Protein AF-A0A7S0GSL0-F1 (afdb_monomer)

InterPro domains:
  IPR004879 Spermatogenesis-associated protein 20-like, TRX domain [PF03190] (13-166)
  IPR024705 Spermatogenesis-associated protein 20 [PTHR42899] (13-170)
  IPR036249 Thioredoxin-like superfamily [SSF52833] (12-130)

Nearest PDB structures (foldseek):
  3ira-assembly1_A  TM=8.658E-01  e=9.369E-14  Methanosarcina mazei Go1
  7tkv-assembly1_A  TM=9.247E-01  e=1.059E-09  Brucella abortus 2308
  7tkv-assembly1_B  TM=8.827E-01  e=4.164E-10  Brucella abortus 2308
  2fwe-assembly1_A  TM=6.114E-01  e=5.002E-04  Escherichia coli
  2fwg-assembly1_A  TM=6.200E-01  e=5.665E-04  Escherichia coli

Secondary structure (DSSP, 8-state):
---PPPPGGG-GGGG---HHHHTTTTSSS-EEESSHHHHHHHHHTT--EEEEEE-TT-HHHHHHIIIIITSHHHHHHHTTSEEEEEETTT-HHHHHHHHHHHHHHH----SSEEEEE-TT--EEEEES---TT-HHHHHH-GGGTTTS--HHHHHHHHHHHHHHHHHHHHHH-

Mean predicted aligned error: 6.18 Å

Radius of gyration: 15.8 Å; Cα contacts (8 Å, |Δi|>4): 281; chains: 1; bounding box: 47×39×38 Å

Solvent-accessible surface area (backbone atoms only — not comparable to full-atom values): 9371 Å² total; per-residue (Å²): 138,76,78,72,65,68,64,18,84,72,19,62,18,70,78,48,84,52,69,44,49,39,72,46,19,79,38,68,40,48,35,30,52,72,53,71,67,49,39,52,48,16,48,76,67,73,24,40,28,36,40,42,37,34,45,73,85,38,62,56,33,51,50,34,43,70,51,35,49,62,33,69,68,36,22,56,46,48,41,70,33,46,30,29,40,36,46,36,86,84,36,50,69,59,45,53,53,54,48,48,52,33,36,75,76,68,71,44,78,72,46,25,40,33,35,38,20,43,36,84,66,50,78,75,51,66,51,45,71,65,53,65,70,20,67,69,60,36,67,77,40,65,86,51,62,86,73,56,83,28,64,43,59,51,47,46,56,54,49,54,53,48,54,55,51,52,54,57,54,61,76,74,107

Structure (mmCIF, N/CA/C/O backbone):
data_AF-A0A7S0GSL0-F1
#
_entry.id   AF-A0A7S0GSL0-F1
#
loop_
_atom_site.group_PDB
_atom_site.id
_atom_site.type_symbol
_atom_site.label_atom_id
_atom_site.label_alt_id
_atom_site.label_comp_id
_atom_site.label_asym_id
_atom_site.label_entity_id
_atom_site.label_seq_id
_atom_site.pdbx_PDB_ins_code
_atom_site.Cartn_x
_atom_site.Cartn_y
_atom_site.Cartn_z
_atom_site.occupancy
_atom_site.B_iso_or_equiv
_atom_site.auth_seq_id
_atom_site.auth_comp_id
_atom_site.auth_asym_id
_atom_site.auth_atom_id
_atom_site.pdbx_PDB_model_num
ATOM 1 N N . SER A 1 1 ? -8.086 -5.096 22.080 1.00 38.56 1 SER A N 1
ATOM 2 C CA . SER A 1 1 ? -7.430 -6.018 21.140 1.00 38.56 1 SER A CA 1
ATOM 3 C C . SER A 1 1 ? -6.664 -5.168 20.147 1.00 38.56 1 SER A C 1
ATOM 5 O O . SER A 1 1 ? -7.289 -4.437 19.394 1.00 38.56 1 SER A O 1
ATOM 7 N N . MET A 1 2 ? -5.340 -5.113 20.274 1.00 39.66 2 MET A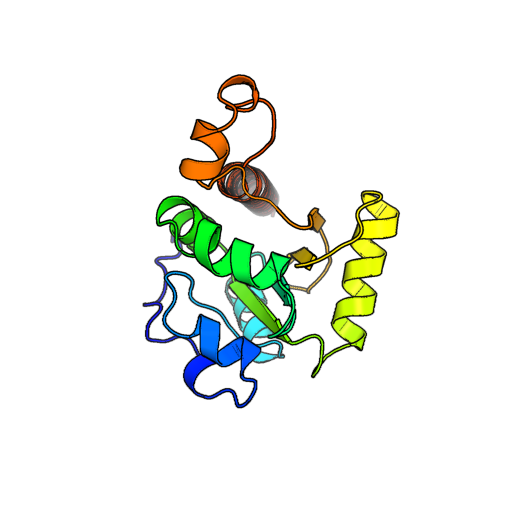 N 1
ATOM 8 C CA . MET A 1 2 ? -4.451 -4.336 19.407 1.00 39.66 2 MET A CA 1
ATOM 9 C C . MET A 1 2 ? -3.863 -5.345 18.428 1.00 39.66 2 MET A C 1
ATOM 11 O O . MET A 1 2 ? -3.311 -6.348 18.876 1.00 39.66 2 MET A O 1
ATOM 15 N N . TYR A 1 3 ? -4.085 -5.143 17.132 1.00 44.31 3 TYR A N 1
ATOM 16 C CA . TYR A 1 3 ? -3.666 -6.069 16.085 1.00 44.31 3 TYR A CA 1
ATOM 17 C C . TYR A 1 3 ? -2.168 -6.371 16.248 1.00 44.31 3 TYR A C 1
ATOM 19 O O . TYR A 1 3 ? -1.332 -5.476 16.140 1.00 44.31 3 TYR A O 1
ATOM 27 N N . LEU A 1 4 ? -1.825 -7.614 16.591 1.00 44.84 4 LEU A N 1
ATOM 28 C CA . LEU A 1 4 ? -0.441 -8.076 16.564 1.00 44.84 4 LEU A CA 1
ATOM 29 C C . LEU A 1 4 ? -0.172 -8.547 15.130 1.00 44.84 4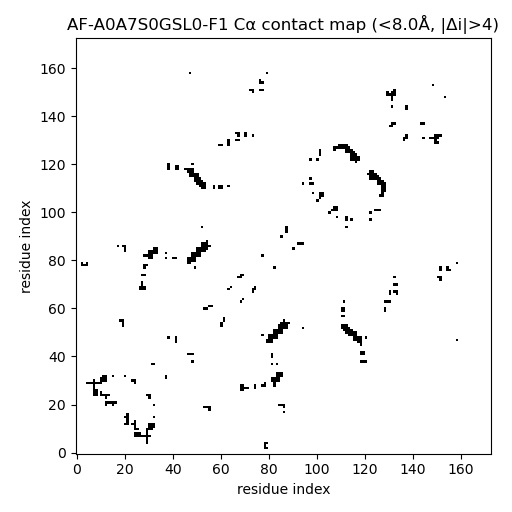 LEU A C 1
ATOM 31 O O . LEU A 1 4 ? -0.929 -9.391 14.642 1.00 44.84 4 LEU A O 1
ATOM 35 N N . PRO A 1 5 ? 0.847 -8.013 14.431 1.00 50.19 5 PRO A N 1
ATOM 36 C CA . PRO A 1 5 ? 1.108 -8.380 13.047 1.00 50.19 5 PRO A CA 1
ATOM 37 C C . PRO A 1 5 ? 1.2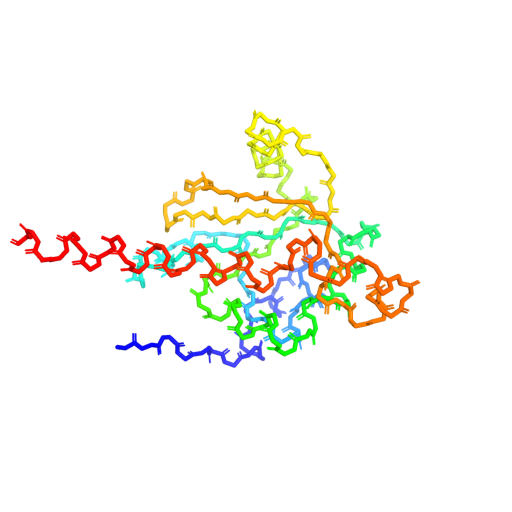62 -9.890 12.902 1.00 50.19 5 PRO A C 1
ATOM 39 O O . PRO A 1 5 ? 1.985 -10.535 13.662 1.00 50.19 5 PRO A O 1
ATOM 42 N N . GLY A 1 6 ? 0.611 -10.444 11.880 1.00 55.44 6 GLY A N 1
ATOM 43 C CA . GLY A 1 6 ? 0.963 -11.772 11.401 1.00 55.44 6 GLY A CA 1
ATOM 44 C C . GLY A 1 6 ? 2.414 -11.775 10.922 1.00 55.44 6 GLY A C 1
ATOM 45 O O . GLY A 1 6 ? 2.874 -10.799 10.332 1.00 55.44 6 GLY A O 1
ATOM 46 N N . ASP A 1 7 ? 3.114 -12.876 11.171 1.00 67.19 7 ASP A N 1
ATOM 47 C CA . ASP A 1 7 ? 4.474 -13.111 10.693 1.00 67.19 7 ASP A CA 1
ATOM 48 C C . ASP A 1 7 ? 4.584 -12.785 9.187 1.00 67.19 7 ASP A C 1
ATOM 50 O O . ASP A 1 7 ? 3.843 -13.381 8.397 1.00 67.19 7 ASP A O 1
ATOM 54 N N . PRO A 1 8 ? 5.460 -11.851 8.765 1.00 65.56 8 PRO A N 1
ATOM 55 C CA . PRO A 1 8 ? 5.606 -11.484 7.357 1.00 65.56 8 PRO A CA 1
ATOM 56 C C . PRO A 1 8 ? 5.953 -12.671 6.449 1.00 65.56 8 PRO A C 1
ATOM 58 O O . PRO A 1 8 ? 5.555 -12.688 5.286 1.00 65.56 8 PRO A O 1
ATOM 61 N N . ARG A 1 9 ? 6.577 -13.728 6.995 1.00 65.19 9 ARG A N 1
ATOM 62 C CA . ARG A 1 9 ? 6.833 -14.997 6.286 1.00 65.19 9 ARG A CA 1
ATOM 63 C C . ARG A 1 9 ? 5.553 -15.710 5.844 1.00 65.19 9 ARG A C 1
ATOM 65 O O . ARG A 1 9 ? 5.590 -16.544 4.950 1.00 65.19 9 ARG A O 1
ATOM 72 N N . LEU A 1 10 ? 4.413 -15.374 6.444 1.00 75.88 10 LEU A N 1
ATOM 73 C CA . LEU A 1 10 ? 3.090 -15.888 6.086 1.00 75.88 10 LEU A CA 1
ATOM 74 C C . LEU A 1 10 ? 2.372 -15.000 5.058 1.00 75.88 10 LEU A C 1
ATOM 76 O O . LEU A 1 10 ? 1.155 -15.098 4.901 1.00 75.88 10 LEU A O 1
ATOM 80 N N . SER A 1 11 ? 3.094 -14.102 4.382 1.00 84.88 11 SER A N 1
ATOM 81 C CA . SER A 1 11 ? 2.559 -13.302 3.281 1.00 84.88 11 SER A CA 1
ATOM 82 C C . SER A 1 11 ? 2.000 -14.208 2.169 1.00 84.88 11 SER A C 1
ATOM 84 O O . SER A 1 11 ? 2.748 -15.035 1.632 1.00 84.88 11 SER A O 1
ATOM 86 N N . PRO A 1 12 ? 0.728 -14.037 1.750 1.00 87.88 12 PRO A N 1
ATOM 87 C CA . PRO A 1 12 ? 0.161 -14.757 0.608 1.00 87.88 12 PRO A CA 1
ATOM 88 C C . PRO A 1 12 ? 0.858 -14.455 -0.729 1.00 87.88 12 PRO A C 1
ATOM 90 O O . PRO A 1 12 ? 0.602 -15.134 -1.726 1.00 87.88 12 PRO A O 1
ATOM 93 N N . LEU A 1 13 ? 1.758 -13.461 -0.775 1.00 91.19 13 LEU A N 1
ATOM 94 C CA . LEU A 1 13 ? 2.507 -13.122 -1.986 1.00 91.19 13 LEU A CA 1
ATOM 95 C C . LEU A 1 13 ? 3.465 -14.227 -2.453 1.00 91.19 13 LEU A C 1
ATOM 97 O O . LEU A 1 13 ? 3.767 -14.279 -3.643 1.00 91.19 13 LEU A O 1
ATOM 101 N N . HIS A 1 14 ? 3.880 -15.151 -1.577 1.00 87.12 14 HIS A N 1
ATOM 102 C CA . HIS A 1 14 ? 4.713 -16.299 -1.968 1.00 87.12 14 HIS A CA 1
ATOM 103 C C . HIS A 1 14 ? 4.053 -17.180 -3.044 1.00 87.12 14 HIS A C 1
ATOM 105 O O . HIS A 1 14 ? 4.749 -17.808 -3.841 1.00 87.12 14 HIS A O 1
ATOM 111 N N . ALA A 1 15 ? 2.716 -17.215 -3.087 1.00 88.94 15 ALA A N 1
ATOM 112 C CA . ALA A 1 15 ? 1.952 -18.020 -4.039 1.00 88.94 15 ALA A CA 1
ATOM 113 C C . ALA A 1 15 ? 1.606 -17.278 -5.346 1.00 88.94 15 ALA A C 1
ATOM 115 O O . ALA A 1 15 ? 1.080 -17.888 -6.277 1.00 88.94 15 ALA A O 1
ATOM 116 N N . GLN A 1 16 ? 1.871 -15.970 -5.428 1.00 91.81 16 GLN A N 1
ATOM 117 C CA . GLN A 1 16 ? 1.533 -15.160 -6.603 1.00 91.81 16 GLN A CA 1
ATOM 118 C C . GLN A 1 16 ? 2.482 -15.448 -7.757 1.00 91.81 16 GLN A C 1
ATOM 120 O O . GLN A 1 16 ? 3.623 -15.810 -7.515 1.00 91.81 16 GLN A O 1
ATOM 125 N N . GLN A 1 17 ? 2.047 -15.278 -9.008 1.00 90.44 17 GLN A N 1
ATOM 126 C CA . GLN A 1 17 ? 2.925 -15.460 -10.175 1.00 90.44 17 GLN A CA 1
ATOM 127 C C . GLN A 1 17 ? 3.646 -14.173 -10.586 1.00 90.44 17 GLN A C 1
ATOM 129 O O . GLN A 1 17 ? 4.784 -14.260 -11.052 1.00 90.44 17 GLN A O 1
ATOM 134 N N . SER A 1 18 ? 3.035 -13.003 -10.349 1.00 90.88 18 SER A N 1
ATOM 135 C CA . SER A 1 18 ? 3.638 -11.696 -10.627 1.00 90.88 18 SER A CA 1
ATOM 136 C C . SER A 1 18 ? 5.037 -11.575 -10.002 1.00 90.88 18 SER A C 1
ATOM 138 O O . SER A 1 18 ? 5.181 -11.681 -8.775 1.00 90.88 18 SER A O 1
ATOM 140 N N . PRO A 1 19 ? 6.076 -11.278 -10.807 1.00 88.50 19 PRO A N 1
ATOM 141 C CA . PRO A 1 19 ? 7.403 -10.962 -10.290 1.00 88.50 19 PRO A CA 1
ATOM 142 C C . PRO A 1 19 ? 7.401 -9.748 -9.358 1.00 88.50 19 PRO A C 1
ATOM 144 O O . PRO A 1 19 ? 8.159 -9.728 -8.389 1.00 88.50 19 PRO A O 1
ATOM 147 N N . HIS A 1 20 ? 6.535 -8.756 -9.620 1.00 87.25 20 HIS A N 1
ATOM 148 C CA . HIS A 1 20 ? 6.396 -7.586 -8.755 1.00 87.25 20 HIS A CA 1
ATOM 149 C C . HIS A 1 20 ? 5.950 -8.011 -7.358 1.00 87.25 20 HIS A C 1
ATOM 151 O O . HIS A 1 20 ? 6.580 -7.634 -6.378 1.00 87.25 20 HIS A O 1
ATOM 157 N N . LEU A 1 21 ? 4.903 -8.835 -7.266 1.00 90.81 21 LEU A N 1
ATOM 158 C CA . LEU A 1 21 ? 4.361 -9.286 -5.987 1.00 90.81 21 LEU A CA 1
ATOM 159 C C . LEU A 1 21 ? 5.343 -10.189 -5.230 1.00 90.81 21 LEU A C 1
ATOM 161 O O . LEU A 1 21 ? 5.576 -9.967 -4.041 1.00 90.81 21 LEU A O 1
ATOM 165 N N . LYS A 1 22 ? 5.981 -11.150 -5.911 1.00 89.62 22 LYS A N 1
ATOM 166 C CA . LYS A 1 22 ? 6.959 -12.056 -5.281 1.00 89.62 22 LYS A CA 1
ATOM 167 C C . LYS A 1 22 ? 8.111 -11.311 -4.608 1.00 89.62 22 LYS A C 1
ATOM 169 O O . LYS A 1 22 ? 8.533 -11.718 -3.531 1.00 89.62 22 LYS A O 1
ATOM 174 N N . GLN A 1 23 ? 8.582 -10.203 -5.188 1.00 86.88 23 GLN A N 1
ATOM 175 C CA . GLN A 1 23 ? 9.662 -9.397 -4.602 1.00 86.88 23 GLN A CA 1
ATOM 176 C C . GLN A 1 23 ? 9.329 -8.893 -3.185 1.00 86.88 23 GLN A C 1
ATOM 178 O O . GLN A 1 23 ? 10.231 -8.650 -2.388 1.00 86.88 23 GLN A O 1
ATOM 183 N N . HIS A 1 24 ? 8.046 -8.748 -2.850 1.00 87.62 24 HIS A N 1
ATOM 184 C CA . HIS A 1 24 ? 7.601 -8.256 -1.547 1.00 87.62 24 HIS A CA 1
ATOM 185 C C . HIS A 1 24 ? 7.247 -9.372 -0.552 1.00 87.62 24 HIS A C 1
ATOM 187 O O . HIS A 1 24 ? 6.857 -9.066 0.573 1.00 87.62 24 HIS A O 1
ATOM 193 N N . ALA A 1 25 ? 7.357 -10.647 -0.939 1.00 87.31 25 ALA A N 1
ATOM 194 C CA . ALA A 1 25 ? 6.890 -11.768 -0.126 1.00 87.31 25 ALA A CA 1
ATOM 195 C C . ALA A 1 25 ? 7.709 -11.976 1.163 1.00 87.31 25 ALA A C 1
ATOM 197 O O . ALA A 1 25 ? 7.134 -12.315 2.193 1.00 87.31 25 ALA A O 1
ATOM 198 N N . GLU A 1 26 ? 9.015 -11.696 1.123 1.00 84.56 26 GLU A N 1
ATOM 199 C CA . GLU A 1 26 ? 9.947 -11.882 2.250 1.00 84.56 26 GLU A CA 1
ATOM 200 C C . GLU A 1 26 ? 10.200 -10.597 3.068 1.00 84.56 26 GLU A C 1
ATOM 202 O O . GLU A 1 26 ? 11.038 -10.577 3.971 1.00 84.56 26 GLU A O 1
ATOM 207 N N . GLY A 1 27 ? 9.511 -9.498 2.745 1.00 85.25 27 GLY A N 1
ATOM 208 C CA . GLY A 1 27 ? 9.708 -8.204 3.404 1.00 85.25 27 GLY A CA 1
ATOM 209 C C . G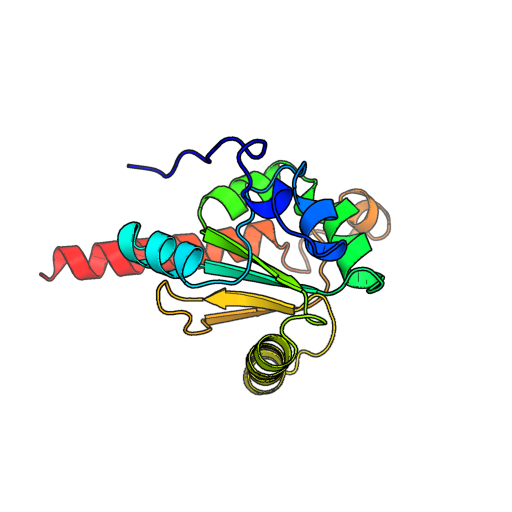LY A 1 27 ? 9.195 -8.159 4.849 1.00 85.25 27 GLY A C 1
ATOM 210 O O . GLY A 1 27 ? 8.532 -9.071 5.326 1.00 85.25 27 GLY A O 1
ATOM 211 N N . LEU A 1 28 ? 9.449 -7.049 5.551 1.00 90.06 28 LEU A N 1
ATOM 212 C CA . LEU A 1 28 ? 8.962 -6.843 6.928 1.00 90.06 28 LEU A CA 1
ATOM 213 C C . LEU A 1 28 ? 7.455 -6.564 7.020 1.00 90.06 28 LEU A C 1
ATOM 215 O O . LEU A 1 28 ? 6.871 -6.642 8.099 1.00 90.06 28 LEU A O 1
ATOM 219 N N . VAL A 1 29 ? 6.831 -6.196 5.904 1.00 90.56 29 VAL A N 1
ATOM 220 C CA . VAL A 1 29 ? 5.405 -5.881 5.824 1.00 90.56 29 VAL A CA 1
ATOM 221 C C . VAL A 1 29 ? 4.665 -7.113 5.321 1.00 90.56 29 VAL A C 1
ATOM 223 O O . VAL A 1 29 ? 4.993 -7.655 4.266 1.00 90.56 29 VAL A O 1
ATOM 226 N N . LYS A 1 30 ? 3.633 -7.537 6.054 1.00 91.62 30 LYS A N 1
ATOM 227 C CA . LYS A 1 30 ? 2.736 -8.604 5.607 1.00 91.62 30 LYS A CA 1
ATOM 228 C C . LYS A 1 30 ? 1.783 -8.058 4.543 1.00 91.62 30 LYS A C 1
ATOM 230 O O . LYS A 1 30 ? 0.787 -7.413 4.863 1.00 91.62 30 LYS A O 1
ATOM 235 N N . TRP A 1 31 ? 2.095 -8.326 3.281 1.00 93.69 31 TRP A N 1
ATOM 236 C CA . TRP A 1 31 ? 1.286 -7.905 2.141 1.00 93.69 31 TRP A CA 1
ATOM 237 C C . TRP A 1 31 ? 0.258 -8.956 1.735 1.00 93.69 31 TRP A C 1
ATOM 239 O O . TRP A 1 31 ? 0.563 -10.143 1.686 1.00 93.69 31 TRP A O 1
ATOM 249 N N . PHE A 1 32 ? -0.924 -8.505 1.338 1.00 94.62 32 PHE A N 1
ATOM 250 C CA . PHE A 1 32 ? -1.890 -9.285 0.576 1.00 94.62 32 PHE A CA 1
ATOM 251 C C . PHE A 1 32 ? -1.834 -8.894 -0.906 1.00 94.62 32 PHE A C 1
ATOM 253 O O . PHE A 1 32 ? -1.553 -7.732 -1.217 1.00 94.62 32 PHE A O 1
ATOM 260 N N . PRO A 1 33 ? -2.109 -9.821 -1.837 1.00 95.75 33 PRO A N 1
ATOM 261 C CA . PRO A 1 33 ? -2.348 -9.452 -3.225 1.00 95.75 33 PRO A CA 1
ATOM 262 C C . PRO A 1 33 ? -3.674 -8.694 -3.338 1.00 95.75 33 PRO A C 1
ATOM 264 O O . PRO A 1 33 ? -4.556 -8.821 -2.482 1.00 95.75 33 PRO A O 1
ATOM 267 N N . TRP A 1 34 ? -3.836 -7.927 -4.414 1.00 96.25 34 TRP A N 1
ATOM 268 C CA . TRP A 1 34 ? -5.144 -7.382 -4.764 1.00 96.25 34 TRP A CA 1
ATOM 269 C C . TRP A 1 34 ? -6.170 -8.512 -4.923 1.00 96.25 34 TRP A C 1
ATOM 271 O O . TRP A 1 34 ? -5.927 -9.489 -5.630 1.00 96.25 34 TRP A O 1
ATOM 281 N N . GLY A 1 35 ? -7.324 -8.386 -4.266 1.00 93.88 35 GLY A N 1
ATOM 282 C CA . GLY A 1 35 ? -8.388 -9.377 -4.365 1.00 93.88 35 GLY A CA 1
ATOM 283 C C . GLY A 1 35 ? -9.396 -9.313 -3.223 1.00 93.88 35 GLY A C 1
ATOM 284 O O . GLY A 1 35 ? -9.184 -8.669 -2.196 1.00 93.88 35 GLY A O 1
ATOM 285 N N . ALA A 1 36 ? -10.506 -10.029 -3.399 1.00 93.56 36 ALA A N 1
ATOM 286 C CA . ALA A 1 36 ? -11.625 -10.006 -2.460 1.00 93.56 36 ALA A CA 1
ATOM 287 C C . ALA A 1 36 ? -11.270 -10.546 -1.063 1.00 93.56 36 ALA A C 1
ATOM 289 O O . ALA A 1 36 ? -11.917 -10.182 -0.089 1.00 93.56 36 ALA A O 1
ATOM 290 N N . GLU A 1 37 ? -10.257 -11.408 -0.943 1.00 92.88 37 GLU A N 1
ATOM 291 C CA . GLU A 1 37 ? -9.805 -11.926 0.353 1.00 92.88 37 GLU A CA 1
ATOM 292 C C . GLU A 1 37 ? -9.275 -10.815 1.262 1.00 92.88 37 GLU A C 1
ATOM 294 O O . GLU A 1 37 ? -9.702 -10.715 2.410 1.00 92.88 37 GLU A O 1
ATOM 299 N N . ALA A 1 38 ? -8.411 -9.947 0.734 1.00 94.06 38 ALA A N 1
ATOM 300 C CA . ALA A 1 38 ? -7.829 -8.850 1.496 1.00 94.06 38 ALA A CA 1
ATOM 301 C C . ALA A 1 38 ? -8.898 -7.845 1.953 1.00 94.06 38 ALA A C 1
ATOM 303 O O . ALA A 1 38 ? -8.886 -7.399 3.097 1.00 94.06 38 ALA A O 1
ATOM 304 N N . VAL A 1 39 ? -9.862 -7.543 1.077 1.00 94.38 39 VAL A N 1
ATOM 305 C CA . VAL A 1 39 ? -10.980 -6.637 1.384 1.00 94.38 39 VAL A CA 1
ATOM 306 C C . VAL A 1 39 ? -11.888 -7.236 2.456 1.00 94.38 39 VAL A C 1
ATOM 308 O O . VAL A 1 39 ? -12.162 -6.583 3.458 1.00 94.38 39 VAL A O 1
ATOM 311 N N . ARG A 1 40 ? -12.292 -8.507 2.313 1.00 94.88 40 ARG A N 1
ATOM 312 C CA . ARG A 1 40 ? -13.097 -9.191 3.339 1.00 94.88 40 ARG A CA 1
ATOM 313 C C . ARG A 1 40 ? -12.386 -9.228 4.687 1.00 94.88 40 ARG A C 1
ATOM 315 O O . ARG A 1 40 ? -13.034 -9.068 5.715 1.00 94.88 40 ARG A O 1
ATOM 322 N N . HIS A 1 41 ? -11.071 -9.436 4.682 1.00 92.00 41 HIS A N 1
ATOM 323 C CA . HIS A 1 41 ? -10.272 -9.405 5.900 1.00 92.00 41 HIS A CA 1
ATOM 324 C C . HIS A 1 41 ? -10.301 -8.017 6.555 1.00 92.00 41 HIS A C 1
ATOM 326 O O . HIS A 1 41 ? -10.581 -7.914 7.744 1.00 92.00 41 HIS A O 1
ATOM 332 N N . ALA A 1 42 ? -10.111 -6.945 5.779 1.00 94.06 42 ALA A N 1
ATOM 333 C CA . ALA A 1 42 ? -10.200 -5.573 6.279 1.00 94.06 42 ALA A CA 1
ATOM 334 C C . ALA A 1 42 ? -11.581 -5.243 6.863 1.00 94.06 42 ALA A C 1
ATOM 336 O O . ALA A 1 42 ? -11.668 -4.645 7.934 1.00 94.06 42 ALA A O 1
ATOM 337 N N . GLN A 1 43 ? -12.655 -5.671 6.196 1.00 93.75 43 GLN A N 1
ATOM 338 C CA . GLN A 1 43 ? -14.032 -5.480 6.656 1.00 93.75 43 GLN A CA 1
ATOM 339 C C . GLN A 1 43 ? -14.317 -6.235 7.958 1.00 93.75 43 GLN A C 1
ATOM 341 O O . GLN A 1 43 ? -14.844 -5.645 8.900 1.00 93.75 43 GLN A O 1
ATOM 346 N N . ALA A 1 44 ? -13.936 -7.515 8.032 1.00 91.50 44 ALA A N 1
ATOM 347 C CA . ALA A 1 44 ? -14.136 -8.344 9.220 1.00 91.50 44 ALA A CA 1
ATOM 348 C C . ALA A 1 44 ? -13.418 -7.765 10.448 1.00 91.50 44 ALA A C 1
ATOM 350 O O . ALA A 1 44 ? -13.988 -7.708 11.534 1.00 91.50 44 ALA A O 1
ATOM 351 N N . GLU A 1 45 ? -12.196 -7.272 10.249 1.00 87.75 45 GLU A N 1
ATOM 352 C CA . GLU A 1 45 ? -11.362 -6.700 11.309 1.00 87.75 45 GLU A CA 1
ATOM 353 C C . GLU A 1 45 ? -11.609 -5.198 11.532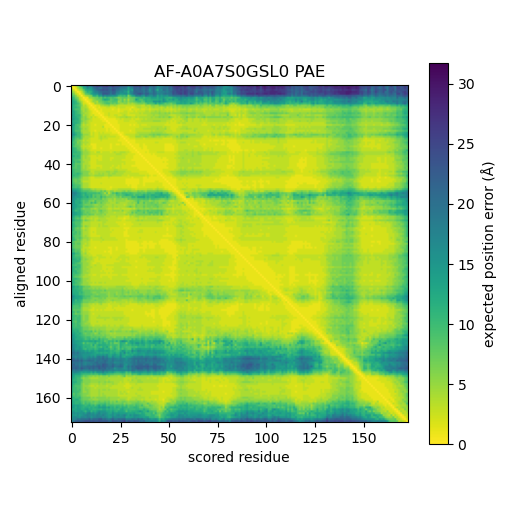 1.00 87.75 45 GLU A C 1
ATOM 355 O O . GLU A 1 45 ? -10.975 -4.583 12.390 1.00 87.75 45 GLU A O 1
ATOM 360 N N . ARG A 1 46 ? -12.513 -4.580 10.754 1.00 90.94 46 ARG A N 1
ATOM 361 C CA . ARG A 1 46 ? -12.798 -3.129 10.757 1.00 90.94 46 ARG A CA 1
ATOM 362 C C . ARG A 1 46 ? -11.519 -2.281 10.668 1.00 90.94 46 ARG A C 1
ATOM 364 O O . ARG A 1 46 ? -11.385 -1.231 11.304 1.00 90.94 46 ARG A O 1
ATOM 371 N N . CYS A 1 47 ? -10.572 -2.760 9.868 1.00 91.94 47 CYS A N 1
ATOM 372 C CA . CYS A 1 47 ? -9.222 -2.235 9.747 1.00 91.94 47 CYS A CA 1
ATOM 373 C C . CYS A 1 47 ? -9.068 -1.447 8.440 1.00 91.94 47 CYS A C 1
ATOM 375 O O . CYS A 1 47 ? -9.588 -1.842 7.397 1.00 91.94 47 CYS A O 1
ATOM 377 N N . LEU A 1 48 ? -8.347 -0.325 8.491 1.00 96.25 48 LEU A N 1
ATOM 378 C CA . LEU A 1 48 ? -8.037 0.454 7.295 1.00 96.25 48 LEU A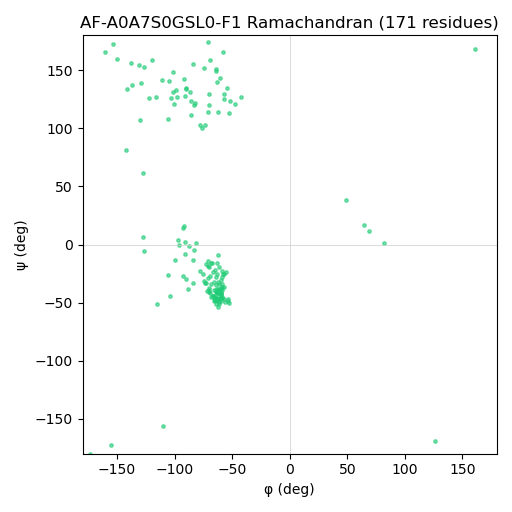 CA 1
ATOM 379 C C . LEU A 1 48 ? -7.153 -0.342 6.333 1.00 96.25 48 LEU A C 1
ATOM 381 O O . LEU A 1 48 ? -6.317 -1.152 6.740 1.00 96.25 48 LEU A O 1
ATOM 385 N N . ILE A 1 49 ? -7.296 -0.047 5.047 1.00 97.12 49 ILE A N 1
ATOM 386 C CA . ILE A 1 49 ? -6.499 -0.661 3.991 1.00 97.12 49 ILE A CA 1
ATOM 387 C C . ILE A 1 49 ? -5.371 0.288 3.609 1.00 97.12 49 ILE A C 1
ATOM 389 O O . ILE A 1 49 ? -5.602 1.469 3.354 1.00 97.12 49 ILE A O 1
ATOM 393 N N . PHE A 1 50 ? -4.157 -0.242 3.509 1.00 97.25 50 PHE A N 1
ATOM 394 C CA . PHE A 1 50 ? -3.033 0.450 2.897 1.00 97.25 50 PHE A CA 1
ATOM 395 C C . PHE A 1 50 ? -2.743 -0.148 1.518 1.00 97.25 50 PHE A C 1
ATOM 397 O O . PHE A 1 50 ? -2.224 -1.259 1.416 1.00 97.25 50 PHE A O 1
ATOM 404 N N . LEU A 1 51 ? -3.065 0.577 0.448 1.00 96.94 51 LEU A N 1
ATOM 405 C CA . LEU A 1 51 ? -2.775 0.166 -0.925 1.00 96.94 51 LEU A CA 1
ATOM 406 C C . LEU A 1 51 ? -1.412 0.680 -1.366 1.00 96.94 51 LEU A C 1
ATOM 408 O O . LEU A 1 51 ? -1.129 1.865 -1.219 1.00 96.94 51 LEU A O 1
ATOM 412 N N . SER A 1 52 ? -0.608 -0.187 -1.981 1.00 95.56 52 SER A N 1
ATOM 413 C CA . SER A 1 52 ? 0.616 0.189 -2.691 1.00 95.56 52 SER A CA 1
ATOM 414 C C . SER A 1 52 ? 0.643 -0.423 -4.090 1.00 95.56 52 SER A C 1
ATOM 416 O O . SER A 1 52 ? 0.876 -1.624 -4.269 1.00 95.56 52 SER A O 1
ATOM 418 N N . ILE A 1 53 ? 0.445 0.429 -5.092 1.00 95.06 53 ILE A N 1
ATOM 419 C CA . ILE A 1 53 ? 0.310 0.066 -6.501 1.00 95.06 53 ILE A CA 1
ATOM 420 C C . ILE A 1 53 ? 1.615 0.389 -7.230 1.00 95.06 53 ILE A C 1
ATOM 422 O O . ILE A 1 53 ? 2.120 1.516 -7.187 1.00 95.06 53 ILE A O 1
ATOM 426 N N . GLY A 1 54 ? 2.168 -0.613 -7.907 1.00 91.62 54 GLY A N 1
ATOM 427 C CA . GLY A 1 54 ? 3.440 -0.524 -8.613 1.00 91.62 54 GLY A CA 1
ATOM 428 C C . GLY A 1 54 ? 3.539 -1.533 -9.748 1.00 91.62 54 GLY A C 1
ATOM 429 O O . GLY A 1 54 ? 2.567 -2.188 -10.103 1.00 91.62 54 GLY A O 1
ATOM 430 N N . TYR A 1 55 ? 4.718 -1.629 -10.344 1.00 85.69 55 TYR A N 1
ATOM 431 C CA . TYR A 1 55 ? 5.086 -2.689 -11.280 1.00 85.69 55 TYR A CA 1
ATOM 432 C C . TYR A 1 55 ? 6.593 -2.932 -11.172 1.00 85.69 55 TYR A C 1
ATOM 434 O O . TYR A 1 55 ? 7.337 -2.071 -10.695 1.00 85.69 55 TYR A O 1
ATOM 442 N N . HIS A 1 56 ? 7.058 -4.102 -11.607 1.00 76.81 56 HIS A N 1
ATOM 443 C CA . HIS A 1 56 ? 8.412 -4.591 -11.315 1.00 76.81 56 HIS A CA 1
ATOM 444 C C . HIS A 1 56 ? 9.562 -3.720 -11.869 1.00 76.81 56 HIS A C 1
ATOM 446 O O . HIS A 1 56 ? 10.613 -3.631 -11.241 1.00 76.81 56 HIS A O 1
ATOM 452 N N . THR A 1 57 ? 9.389 -3.045 -13.013 1.00 76.44 57 THR A N 1
ATOM 453 C CA . THR A 1 57 ? 10.408 -2.139 -13.590 1.00 76.44 57 THR A CA 1
ATOM 454 C C . THR A 1 57 ? 10.281 -0.683 -13.136 1.00 76.44 57 THR A C 1
ATOM 456 O O . THR A 1 57 ? 11.058 0.171 -13.566 1.00 76.44 57 THR A O 1
ATOM 459 N N . CYS A 1 58 ? 9.334 -0.364 -12.252 1.00 80.06 58 CYS A N 1
ATOM 460 C CA . CYS A 1 58 ? 9.150 0.994 -11.761 1.00 80.06 58 CYS A CA 1
ATOM 461 C C . CYS A 1 58 ? 10.268 1.367 -10.777 1.00 80.06 58 CYS A C 1
ATOM 463 O O . CYS A 1 58 ? 10.243 0.964 -9.612 1.00 80.06 58 CYS A O 1
ATOM 465 N N . HIS A 1 59 ? 11.243 2.161 -11.231 1.00 80.81 59 HIS A N 1
ATOM 466 C CA . HIS A 1 59 ? 12.404 2.525 -10.414 1.00 80.81 59 HIS A CA 1
ATOM 467 C C . HIS A 1 59 ? 12.024 3.191 -9.072 1.00 80.81 59 HIS A C 1
ATOM 469 O O . HIS A 1 59 ? 12.468 2.680 -8.044 1.00 80.81 59 HIS A O 1
ATOM 475 N N . PRO A 1 60 ? 11.148 4.219 -9.013 1.00 78.38 60 PRO A N 1
ATOM 476 C CA . PRO A 1 60 ? 10.749 4.816 -7.733 1.00 78.38 60 PRO A CA 1
ATOM 477 C C . PRO A 1 60 ? 10.041 3.834 -6.788 1.00 78.38 60 PRO A C 1
ATOM 479 O O . PRO A 1 60 ? 10.288 3.846 -5.586 1.00 78.38 60 PRO A O 1
ATOM 482 N N . ALA A 1 61 ? 9.195 2.941 -7.314 1.00 79.69 61 ALA A N 1
ATOM 483 C CA . ALA A 1 61 ? 8.516 1.934 -6.495 1.00 79.69 61 ALA A CA 1
ATOM 484 C C . ALA A 1 61 ? 9.502 0.922 -5.900 1.00 79.69 61 ALA A C 1
ATOM 486 O O . ALA A 1 61 ? 9.369 0.546 -4.735 1.00 79.69 61 ALA A O 1
ATOM 487 N N . ARG A 1 62 ? 10.513 0.517 -6.678 1.00 80.69 62 ARG A N 1
ATOM 488 C CA . ARG A 1 62 ? 11.583 -0.358 -6.197 1.00 80.69 62 ARG A CA 1
ATOM 489 C C . ARG A 1 62 ? 12.420 0.325 -5.120 1.00 80.69 62 ARG A C 1
ATOM 491 O O . ARG A 1 62 ? 12.622 -0.261 -4.064 1.00 80.69 62 ARG A O 1
ATOM 498 N N . VAL A 1 63 ? 12.852 1.565 -5.353 1.00 81.25 63 VAL A N 1
ATOM 499 C CA . VAL A 1 63 ? 13.653 2.313 -4.373 1.00 81.25 63 VAL A CA 1
ATOM 500 C C . VAL A 1 63 ? 12.884 2.487 -3.068 1.00 81.25 63 VAL A C 1
ATOM 502 O O . VAL A 1 63 ? 13.432 2.199 -2.011 1.00 81.25 63 VAL A O 1
ATOM 505 N N . MET A 1 64 ? 11.608 2.878 -3.130 1.00 82.75 64 MET A N 1
ATOM 506 C CA . MET A 1 64 ? 10.781 3.039 -1.932 1.00 82.75 64 MET A CA 1
ATOM 507 C C . MET A 1 64 ? 10.566 1.710 -1.188 1.00 82.75 64 MET A C 1
ATOM 509 O O . MET A 1 64 ? 10.547 1.684 0.042 1.00 82.75 64 MET A O 1
ATOM 513 N N . CYS A 1 65 ? 10.456 0.589 -1.904 1.00 81.25 65 CYS A N 1
ATOM 514 C CA . CYS A 1 65 ? 10.423 -0.726 -1.271 1.00 81.25 65 CYS A CA 1
ATOM 515 C C . CYS A 1 65 ? 11.709 -1.025 -0.499 1.00 81.25 65 CYS A C 1
ATOM 517 O O . CYS A 1 65 ? 11.655 -1.377 0.679 1.00 81.25 65 CYS A O 1
ATOM 519 N N . ASP A 1 66 ? 12.853 -0.855 -1.156 1.00 79.50 66 ASP A N 1
ATOM 520 C CA . ASP A 1 66 ? 14.151 -1.216 -0.594 1.00 79.50 66 ASP A CA 1
ATOM 521 C C . ASP A 1 66 ? 14.571 -0.265 0.539 1.00 79.50 66 ASP A C 1
ATOM 523 O O . ASP A 1 66 ? 15.294 -0.677 1.448 1.00 79.50 66 ASP A O 1
ATOM 527 N N . SER A 1 67 ? 14.123 0.995 0.511 1.00 80.75 67 SER A N 1
ATOM 528 C CA . SER A 1 67 ? 14.585 2.044 1.429 1.00 80.75 67 SER A CA 1
ATOM 529 C C . SER A 1 67 ? 13.599 2.438 2.531 1.00 80.75 67 SER A C 1
ATOM 531 O O . SER A 1 67 ? 14.049 2.904 3.577 1.00 80.75 67 SER A O 1
ATOM 533 N N . VAL A 1 68 ? 12.288 2.266 2.320 1.00 87.19 68 VAL A N 1
ATOM 534 C CA . VAL A 1 68 ? 11.238 2.699 3.261 1.00 87.19 68 VAL A CA 1
ATOM 535 C C . VAL A 1 68 ? 10.462 1.512 3.825 1.00 87.19 68 VAL A C 1
ATOM 537 O O . VAL A 1 68 ? 10.361 1.382 5.042 1.00 87.19 68 VAL A O 1
ATOM 540 N N . PHE A 1 69 ? 9.948 0.606 2.985 1.00 88.88 69 PHE A N 1
ATOM 541 C CA . PHE A 1 69 ? 9.182 -0.558 3.473 1.00 88.88 69 PHE A CA 1
ATOM 542 C C . PHE A 1 69 ? 10.043 -1.611 4.190 1.00 88.88 69 PHE A C 1
ATOM 544 O O . PHE A 1 69 ? 9.511 -2.470 4.892 1.00 88.88 69 PHE A O 1
ATOM 551 N N . SER A 1 70 ? 11.366 -1.529 4.050 1.00 87.38 70 SER A N 1
ATOM 552 C CA . SER A 1 70 ? 12.350 -2.339 4.775 1.00 87.38 70 SER A CA 1
ATOM 553 C C . SER A 1 70 ? 12.683 -1.803 6.177 1.00 87.38 70 SER A C 1
ATOM 555 O O . SER A 1 70 ? 13.431 -2.445 6.915 1.00 87.38 70 SER A O 1
ATOM 557 N N . LEU A 1 71 ? 12.150 -0.641 6.571 1.00 88.44 71 LEU A N 1
ATOM 558 C CA . LEU A 1 71 ? 12.419 -0.039 7.875 1.00 88.44 71 LEU A CA 1
ATOM 559 C C . LEU A 1 71 ? 11.450 -0.567 8.940 1.00 88.44 71 LEU A C 1
ATOM 561 O O . LEU A 1 71 ? 10.231 -0.537 8.770 1.00 88.44 71 LEU A O 1
ATOM 565 N N . HIS A 1 72 ? 11.983 -0.987 10.090 1.00 89.75 72 HIS A N 1
ATOM 566 C CA . HIS A 1 72 ? 11.183 -1.540 11.189 1.00 89.75 72 HIS A CA 1
ATOM 567 C C . HIS A 1 72 ? 10.114 -0.578 11.728 1.00 89.75 72 HIS A C 1
ATOM 569 O O . HIS A 1 72 ? 9.029 -1.028 12.088 1.00 89.75 72 HIS A O 1
ATOM 575 N N . ASN A 1 73 ? 10.390 0.729 11.795 1.00 87.31 73 ASN A N 1
ATOM 576 C CA . ASN A 1 73 ? 9.405 1.718 12.247 1.00 87.31 73 ASN A CA 1
ATOM 577 C C . ASN A 1 73 ? 8.226 1.809 11.269 1.00 87.31 73 ASN A C 1
ATOM 579 O O . ASN A 1 73 ? 7.082 1.761 11.703 1.00 87.31 73 ASN A O 1
ATOM 583 N N . VAL A 1 74 ? 8.498 1.848 9.961 1.00 90.69 74 VAL A N 1
ATOM 584 C CA . VAL A 1 74 ? 7.458 1.884 8.924 1.00 90.69 74 VAL A CA 1
ATOM 585 C C . VAL A 1 74 ? 6.652 0.588 8.925 1.00 90.69 74 VAL A C 1
ATOM 587 O O . VAL A 1 74 ? 5.425 0.636 8.924 1.00 90.69 74 VAL A O 1
ATOM 590 N N . ALA A 1 75 ? 7.320 -0.567 8.988 1.00 91.06 75 ALA A N 1
ATOM 591 C CA . ALA A 1 75 ? 6.651 -1.864 9.064 1.00 91.06 75 ALA A CA 1
ATOM 592 C C . ALA A 1 75 ? 5.756 -1.978 10.308 1.00 91.06 75 ALA A C 1
ATOM 594 O O . ALA A 1 75 ? 4.642 -2.497 10.231 1.00 91.06 75 ALA A O 1
ATOM 595 N N . LYS A 1 76 ? 6.202 -1.430 11.446 1.00 90.44 76 LYS A N 1
ATOM 596 C CA . LYS A 1 76 ? 5.394 -1.345 12.663 1.00 90.44 76 LYS A CA 1
ATOM 597 C C . LYS A 1 76 ? 4.162 -0.461 12.462 1.00 90.44 76 LYS A C 1
ATOM 599 O O . LYS A 1 76 ? 3.073 -0.901 12.812 1.00 90.44 76 LYS A O 1
ATOM 604 N N . SER A 1 77 ? 4.285 0.732 11.882 1.00 91.25 77 SER A N 1
ATOM 605 C CA . SER A 1 77 ? 3.116 1.590 11.628 1.00 91.25 77 SER A CA 1
ATOM 606 C C . SER A 1 77 ? 2.141 0.926 10.639 1.00 91.25 77 SER A C 1
ATOM 608 O O . SER A 1 77 ? 0.934 0.943 10.870 1.00 91.25 77 SER A O 1
ATOM 610 N N . LEU A 1 78 ? 2.656 0.260 9.596 1.00 93.00 78 LEU A N 1
ATOM 611 C CA . LEU A 1 78 ? 1.870 -0.494 8.608 1.00 93.00 78 LEU A CA 1
ATOM 612 C C . LEU A 1 78 ? 1.171 -1.736 9.178 1.00 93.00 78 LEU A C 1
ATOM 614 O O . LEU A 1 78 ? 0.152 -2.150 8.636 1.00 93.00 78 LEU A O 1
ATOM 618 N N . SER A 1 79 ? 1.655 -2.307 10.285 1.00 91.62 79 SER A N 1
ATOM 619 C CA . SER A 1 79 ? 1.002 -3.459 10.929 1.00 91.62 79 SER A CA 1
ATOM 620 C C . SER A 1 79 ? -0.408 -3.172 11.457 1.00 91.62 79 SER A C 1
ATOM 622 O O . SER A 1 79 ? -1.170 -4.106 11.696 1.00 91.62 79 SER A O 1
ATOM 624 N N . ASN A 1 80 ? -0.772 -1.894 11.585 1.00 92.38 80 ASN A N 1
ATOM 625 C CA . ASN A 1 80 ? -2.114 -1.448 11.955 1.00 92.38 80 ASN A CA 1
ATOM 626 C C . ASN A 1 80 ? -3.103 -1.421 10.772 1.00 92.38 80 ASN A C 1
ATOM 628 O O . ASN A 1 80 ? -4.244 -0.996 10.948 1.00 92.38 80 ASN A O 1
ATOM 632 N N . PHE A 1 81 ? -2.660 -1.819 9.576 1.00 94.62 81 PHE A N 1
ATOM 633 C CA . PHE A 1 81 ? -3.420 -1.773 8.331 1.00 94.62 81 PHE A CA 1
ATOM 634 C C . PHE A 1 81 ? -3.441 -3.145 7.660 1.00 94.62 81 PHE A C 1
ATOM 636 O O . PHE A 1 81 ? -2.481 -3.916 7.738 1.00 94.62 81 PHE A O 1
ATOM 643 N N . VAL A 1 82 ? -4.487 -3.407 6.877 1.00 95.38 82 VAL A N 1
ATOM 644 C CA . VAL A 1 82 ? -4.437 -4.463 5.863 1.00 95.38 82 VAL A CA 1
ATOM 645 C C . VAL A 1 82 ? -3.663 -3.922 4.665 1.00 95.38 82 VAL A C 1
ATOM 647 O O . VAL A 1 82 ? -4.164 -3.116 3.881 1.00 95.38 82 VAL A O 1
ATOM 650 N N . CYS A 1 83 ? -2.405 -4.337 4.545 1.00 95.81 83 CYS A N 1
ATOM 651 C CA . CYS A 1 83 ? -1.514 -3.890 3.481 1.00 95.81 83 CYS A CA 1
ATOM 652 C C . CYS A 1 83 ? -1.752 -4.701 2.205 1.00 95.81 83 CYS A C 1
ATOM 654 O O . CYS A 1 83 ? -1.560 -5.915 2.194 1.00 95.81 83 CYS A O 1
ATOM 656 N N . ILE A 1 84 ? -2.128 -4.035 1.115 1.00 96.31 84 ILE A N 1
ATOM 657 C CA . ILE A 1 84 ? -2.411 -4.653 -0.180 1.00 96.31 84 ILE A CA 1
ATOM 658 C C . ILE A 1 84 ? -1.404 -4.159 -1.217 1.00 96.31 84 ILE A C 1
ATOM 660 O O . ILE A 1 84 ? -1.229 -2.955 -1.429 1.00 96.31 84 ILE A O 1
ATOM 664 N N . LYS A 1 85 ? -0.756 -5.107 -1.893 1.00 95.50 85 LYS A N 1
ATOM 665 C CA . LYS A 1 85 ? 0.155 -4.855 -3.004 1.00 95.50 85 LYS A CA 1
ATOM 666 C C . LYS A 1 85 ? -0.560 -5.135 -4.322 1.00 95.50 85 LYS A C 1
ATOM 668 O O . LYS A 1 85 ? -1.172 -6.188 -4.488 1.00 95.50 85 LYS A O 1
ATOM 673 N N . VAL A 1 86 ? -0.470 -4.195 -5.258 1.00 96.06 86 VAL A N 1
ATOM 674 C CA . VAL A 1 86 ? -1.120 -4.299 -6.571 1.00 96.06 86 VAL A CA 1
ATOM 675 C C . VAL A 1 86 ? -0.066 -4.197 -7.666 1.00 96.06 86 VAL A C 1
ATOM 677 O O . VAL A 1 86 ? 0.689 -3.220 -7.701 1.00 96.06 86 VAL A O 1
ATOM 680 N N . ASP A 1 87 ? -0.032 -5.182 -8.565 1.00 95.19 87 ASP A N 1
ATOM 681 C CA . ASP A 1 87 ? 0.708 -5.080 -9.821 1.00 95.19 87 ASP A CA 1
ATOM 682 C C . ASP A 1 87 ? -0.165 -4.391 -10.874 1.00 95.19 87 ASP A C 1
ATOM 684 O O . ASP A 1 87 ? -1.177 -4.920 -11.323 1.00 95.19 87 ASP A O 1
ATOM 688 N N . SER A 1 88 ? 0.224 -3.183 -11.260 1.00 94.44 88 SER A N 1
ATOM 689 C CA . SER A 1 88 ? -0.473 -2.380 -12.268 1.00 94.44 88 SER A CA 1
ATOM 690 C C . SER A 1 88 ? -0.390 -2.939 -13.689 1.00 94.44 88 SER A C 1
ATOM 692 O O . SER A 1 88 ? -1.189 -2.530 -14.527 1.00 94.44 88 SER A O 1
ATOM 694 N N . LEU A 1 89 ? 0.528 -3.873 -13.977 1.00 92.81 89 LEU A N 1
ATOM 695 C CA . LEU A 1 89 ? 0.519 -4.591 -15.256 1.00 92.81 89 LEU A CA 1
ATOM 696 C C . LEU A 1 89 ? -0.613 -5.622 -15.317 1.00 92.81 89 LEU A C 1
ATOM 698 O O . LEU A 1 89 ? -1.174 -5.838 -16.388 1.00 92.81 89 LEU A O 1
ATOM 702 N N . GLU A 1 90 ? -0.955 -6.231 -14.180 1.00 94.62 90 GLU A N 1
ATOM 703 C CA . GLU A 1 90 ? -2.079 -7.168 -14.059 1.00 94.62 90 GLU A CA 1
ATOM 704 C C . GLU A 1 90 ? -3.409 -6.431 -13.829 1.00 94.62 90 GLU A C 1
ATOM 706 O O . GLU A 1 90 ? -4.443 -6.867 -14.326 1.00 94.62 90 GLU A O 1
ATOM 711 N N . HIS A 1 91 ? -3.366 -5.289 -13.127 1.00 95.75 91 HIS A N 1
ATOM 712 C CA . HIS A 1 91 ? -4.530 -4.491 -12.721 1.00 95.75 91 HIS A CA 1
ATOM 713 C C . HIS A 1 91 ? -4.428 -2.998 -13.117 1.00 95.75 91 HIS A C 1
ATOM 715 O O . HIS A 1 91 ? -4.426 -2.110 -12.246 1.00 95.75 91 HIS A O 1
ATOM 721 N N . PRO A 1 92 ? -4.338 -2.665 -14.420 1.00 95.88 92 PRO A N 1
ATOM 722 C CA . PRO A 1 92 ? -4.238 -1.277 -14.885 1.00 95.88 92 PRO A CA 1
ATOM 723 C C . PRO A 1 92 ? -5.483 -0.435 -14.554 1.00 95.88 92 PRO A C 1
ATOM 725 O O . PRO A 1 92 ? -5.401 0.783 -14.368 1.00 95.88 92 PRO A O 1
ATOM 728 N N . GLU A 1 93 ? -6.653 -1.063 -14.447 1.00 96.38 93 GLU A N 1
ATOM 729 C CA . GLU A 1 93 ? -7.910 -0.433 -14.045 1.00 96.38 93 GLU A CA 1
ATOM 730 C C . GLU A 1 93 ? -7.847 0.116 -12.617 1.00 96.38 93 GLU A C 1
ATOM 732 O O . GLU A 1 93 ? -8.277 1.246 -12.371 1.00 96.38 93 GLU A O 1
ATOM 737 N N . ILE A 1 94 ? -7.234 -0.636 -11.701 1.00 96.38 94 ILE A N 1
ATOM 738 C CA . ILE A 1 94 ? -7.071 -0.245 -10.299 1.00 96.38 94 ILE A CA 1
ATOM 739 C C . ILE A 1 94 ? -6.097 0.924 -10.197 1.00 96.38 94 ILE A C 1
ATOM 741 O O . ILE A 1 94 ? -6.401 1.933 -9.556 1.00 96.38 94 ILE A O 1
ATOM 745 N N . GLN A 1 95 ? -4.970 0.852 -10.912 1.00 95.00 95 GLN A N 1
ATOM 746 C CA . GLN A 1 95 ? -4.029 1.968 -11.007 1.00 95.00 95 GLN A CA 1
ATOM 747 C C . GLN A 1 95 ? -4.734 3.250 -11.468 1.00 95.00 95 GLN A C 1
ATOM 749 O O . GLN A 1 95 ? -4.550 4.307 -10.868 1.00 95.00 95 GLN A O 1
ATOM 754 N N . LYS A 1 96 ? -5.565 3.168 -12.513 1.00 95.75 96 LYS A N 1
ATOM 755 C CA . LYS A 1 96 ? -6.267 4.327 -13.075 1.00 95.75 96 LYS A CA 1
ATOM 756 C C . LYS A 1 96 ? -7.234 4.970 -12.080 1.00 95.75 96 LYS A C 1
ATOM 758 O O . LYS A 1 96 ? -7.312 6.198 -12.040 1.00 95.75 96 LYS A O 1
ATOM 763 N N . ILE A 1 97 ? -7.967 4.174 -11.301 1.00 96.31 97 ILE A N 1
ATOM 764 C CA . ILE A 1 97 ? -8.912 4.671 -10.288 1.00 96.31 97 ILE A CA 1
ATOM 765 C C . ILE A 1 97 ? -8.163 5.464 -9.213 1.00 96.31 97 ILE A C 1
ATOM 767 O O . ILE A 1 97 ? -8.467 6.636 -8.978 1.00 96.31 97 ILE A O 1
ATOM 771 N N . TYR A 1 98 ? -7.143 4.858 -8.608 1.00 96.81 98 TYR A N 1
ATOM 772 C CA . TYR A 1 98 ? -6.430 5.476 -7.493 1.00 96.81 98 TYR A CA 1
ATOM 773 C C . TYR A 1 98 ? -5.497 6.610 -7.933 1.00 96.81 98 TYR A C 1
ATOM 775 O O . TYR A 1 98 ? -5.370 7.603 -7.219 1.00 96.81 98 TYR A O 1
ATOM 783 N N . LEU A 1 99 ? -4.920 6.542 -9.138 1.00 95.31 99 LEU A N 1
ATOM 784 C CA . LEU A 1 99 ? -4.177 7.668 -9.708 1.00 95.31 99 LEU A CA 1
ATOM 785 C C . LEU A 1 99 ? -5.084 8.882 -9.912 1.00 95.31 99 LEU A C 1
ATOM 787 O O . LEU A 1 99 ? -4.706 9.991 -9.547 1.00 95.31 99 LEU A O 1
ATOM 791 N N . LYS A 1 100 ? -6.293 8.680 -10.454 1.00 96.38 100 LYS A N 1
ATOM 792 C CA . LYS A 1 100 ? -7.273 9.763 -10.595 1.00 96.38 100 LYS A CA 1
ATOM 793 C C . LYS A 1 100 ? -7.622 10.368 -9.243 1.00 96.38 100 LYS A C 1
ATOM 795 O O . LYS A 1 100 ? -7.619 11.587 -9.120 1.00 96.38 100 LYS A O 1
ATOM 800 N N . PHE A 1 101 ? -7.881 9.540 -8.230 1.00 96.62 101 PHE A N 1
ATOM 801 C CA . PHE A 1 101 ? -8.136 10.027 -6.874 1.00 96.62 101 PHE A CA 1
ATOM 802 C C . PHE A 1 101 ? -7.010 10.952 -6.378 1.00 96.62 101 PHE A C 1
ATOM 804 O O . PHE A 1 101 ? -7.299 12.066 -5.937 1.00 96.62 101 PHE A O 1
ATOM 811 N N . LEU A 1 102 ? -5.743 10.539 -6.518 1.00 94.62 102 LEU A N 1
ATOM 812 C CA . LEU A 1 102 ? -4.589 11.356 -6.126 1.00 94.62 102 LEU A CA 1
ATOM 813 C C . LEU A 1 102 ? -4.473 12.656 -6.930 1.00 94.62 102 LEU A C 1
ATOM 815 O O . LEU A 1 102 ? -4.203 13.715 -6.359 1.00 94.62 102 LEU A O 1
ATOM 819 N N . GLN A 1 103 ? -4.700 12.593 -8.240 1.00 94.88 103 GLN A N 1
ATOM 820 C CA . GLN A 1 103 ? -4.629 13.759 -9.117 1.00 94.88 103 GLN A CA 1
ATOM 821 C C . GLN A 1 103 ? -5.709 14.787 -8.773 1.00 94.88 103 GLN A C 1
ATOM 823 O O . GLN A 1 103 ? -5.399 15.967 -8.633 1.00 94.88 103 GLN A O 1
ATOM 828 N N . TYR A 1 104 ? -6.959 14.350 -8.598 1.00 94.94 104 TYR A N 1
ATOM 829 C CA . TYR A 1 104 ? -8.080 15.253 -8.339 1.00 94.94 104 TYR A CA 1
ATOM 830 C C . TYR A 1 104 ? -8.053 15.861 -6.934 1.00 94.94 104 TYR A C 1
ATOM 832 O O . TYR A 1 104 ? -8.359 17.040 -6.789 1.00 94.94 104 TYR A O 1
ATOM 840 N N . ASN A 1 105 ? -7.691 15.086 -5.906 1.00 91.94 105 ASN A N 1
ATOM 841 C CA . ASN A 1 105 ? -7.781 15.547 -4.514 1.00 91.94 105 ASN A CA 1
ATOM 842 C C . ASN A 1 105 ? -6.490 16.181 -3.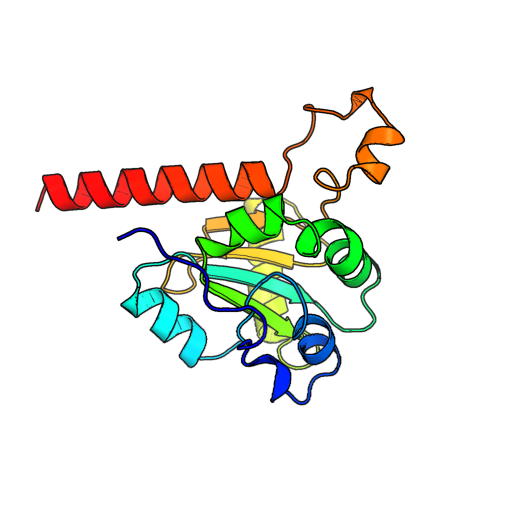996 1.00 91.94 105 ASN A C 1
ATOM 844 O O . ASN A 1 105 ? -6.530 17.009 -3.088 1.00 91.94 105 ASN A O 1
ATOM 848 N N . HIS A 1 106 ? -5.341 15.785 -4.545 1.00 87.44 106 HIS A N 1
ATOM 849 C CA . HIS A 1 106 ? -4.038 16.188 -4.017 1.00 87.44 106 HIS A CA 1
ATOM 850 C C . HIS A 1 106 ? -3.121 16.811 -5.076 1.00 87.44 106 HIS A C 1
ATOM 852 O O . HIS A 1 106 ? -2.034 17.267 -4.734 1.00 87.44 106 HIS A O 1
ATOM 858 N N . GLY A 1 107 ? -3.518 16.829 -6.356 1.00 89.50 107 GLY A N 1
ATOM 859 C CA . GLY A 1 107 ? -2.646 17.274 -7.449 1.00 89.50 107 GLY A CA 1
ATOM 860 C C . GLY A 1 107 ? -1.420 16.374 -7.645 1.00 89.50 107 GLY A C 1
ATOM 861 O O . GLY A 1 107 ? -0.448 16.781 -8.278 1.00 89.50 107 GLY A O 1
ATOM 862 N N . ILE A 1 108 ? -1.437 15.161 -7.084 1.00 89.44 108 ILE A N 1
ATOM 863 C CA . ILE A 1 108 ? -0.294 14.249 -7.080 1.00 89.44 108 ILE A CA 1
ATOM 864 C C . ILE A 1 108 ? -0.341 13.365 -8.324 1.00 89.44 108 ILE A C 1
ATOM 866 O O . ILE A 1 108 ? -1.364 12.772 -8.660 1.00 89.44 108 ILE A O 1
ATOM 870 N N . SER A 1 109 ? 0.810 13.227 -8.979 1.00 87.00 109 SER A N 1
ATOM 871 C CA . SER A 1 109 ? 1.049 12.230 -10.020 1.00 87.00 109 SER A CA 1
ATOM 872 C C . SER A 1 109 ? 2.363 11.495 -9.743 1.00 87.00 109 SER A C 1
ATOM 874 O O . SER A 1 109 ? 3.241 12.013 -9.051 1.00 87.00 109 SER A O 1
ATOM 876 N N . GLY A 1 110 ? 2.494 10.265 -10.238 1.00 86.75 110 GLY A N 1
ATOM 877 C CA . GLY A 1 110 ? 3.713 9.467 -10.106 1.00 86.75 110 GLY A CA 1
ATOM 878 C C . GLY A 1 110 ? 3.477 8.088 -9.498 1.00 86.75 110 GLY A C 1
ATOM 879 O O . GLY A 1 110 ? 2.341 7.630 -9.398 1.00 86.75 110 GLY A O 1
ATOM 880 N N . MET A 1 111 ? 4.581 7.427 -9.151 1.00 86.94 111 MET A N 1
ATOM 881 C CA . MET A 1 111 ? 4.622 6.057 -8.644 1.00 86.94 111 MET A CA 1
ATOM 882 C C . MET A 1 111 ? 5.626 5.951 -7.477 1.00 86.94 111 MET A C 1
ATOM 884 O O . MET A 1 111 ? 6.582 6.726 -7.447 1.00 86.94 111 MET A O 1
ATOM 888 N N . PRO A 1 112 ? 5.485 4.966 -6.572 1.00 90.88 112 PRO A N 1
ATOM 889 C CA . PRO A 1 112 ? 4.310 4.108 -6.436 1.00 90.88 112 PRO A CA 1
ATOM 890 C C . PRO A 1 112 ? 3.095 4.942 -6.021 1.00 90.88 112 PRO A C 1
ATOM 892 O O . PRO A 1 112 ? 3.240 5.956 -5.347 1.00 90.88 112 PRO A O 1
ATOM 895 N N . ILE A 1 113 ? 1.904 4.524 -6.440 1.00 93.88 113 ILE A N 1
ATOM 896 C CA . ILE A 1 113 ? 0.666 5.113 -5.922 1.00 93.88 113 ILE A CA 1
ATOM 897 C C . ILE A 1 113 ? 0.396 4.414 -4.607 1.00 93.88 113 ILE A C 1
ATOM 899 O O . ILE A 1 113 ? 0.238 3.189 -4.603 1.00 93.88 113 ILE A O 1
ATOM 903 N N . CYS A 1 114 ? 0.301 5.165 -3.516 1.00 94.81 114 CYS A N 1
ATOM 904 C CA . CYS A 1 114 ? -0.185 4.580 -2.283 1.00 94.81 114 CYS A CA 1
ATOM 905 C C . CYS A 1 114 ? -1.301 5.392 -1.662 1.00 94.81 114 CYS A C 1
ATOM 907 O O . CYS A 1 114 ? -1.290 6.623 -1.649 1.00 94.81 114 CYS A O 1
ATOM 909 N N . VAL A 1 115 ? -2.287 4.661 -1.165 1.00 96.50 115 VAL A N 1
ATOM 910 C CA . VAL A 1 115 ? -3.571 5.207 -0.749 1.00 96.50 115 VAL A CA 1
ATOM 911 C C . VAL A 1 115 ? -4.009 4.480 0.507 1.00 96.50 115 VAL A C 1
ATOM 913 O O . VAL A 1 115 ? -3.955 3.253 0.568 1.00 96.50 115 VAL A O 1
ATOM 916 N N . ILE A 1 116 ? -4.456 5.235 1.502 1.00 96.94 116 ILE A N 1
ATOM 917 C CA . ILE A 1 116 ? -5.176 4.679 2.642 1.00 96.94 116 ILE A CA 1
ATOM 918 C C . ILE A 1 116 ? -6.660 4.712 2.304 1.00 96.94 116 ILE A C 1
ATOM 920 O O . ILE A 1 116 ? -7.190 5.758 1.919 1.00 96.94 116 ILE A O 1
ATOM 924 N N . CYS A 1 117 ? -7.319 3.569 2.449 1.00 96.88 117 CYS A N 1
ATOM 925 C CA . CYS A 1 117 ? -8.745 3.421 2.201 1.00 96.88 117 CYS A CA 1
ATOM 926 C C . CYS A 1 117 ? -9.484 2.958 3.455 1.00 96.88 117 CYS A C 1
ATOM 928 O O . CYS A 1 117 ? -8.896 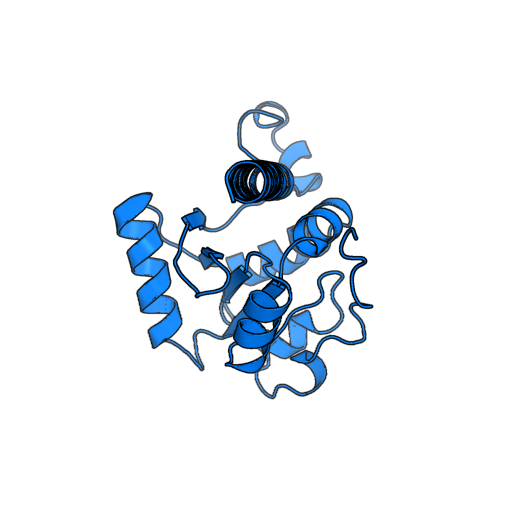2.339 4.349 1.00 96.88 117 CYS A O 1
ATOM 930 N N . SER A 1 118 ? -10.792 3.213 3.476 1.00 95.44 118 SER A N 1
ATOM 931 C CA . SER A 1 118 ? -11.721 2.530 4.374 1.00 95.44 118 SER A CA 1
ATOM 932 C C . SER A 1 118 ? -11.666 1.003 4.155 1.00 95.44 118 SER A C 1
ATOM 934 O O . SER A 1 118 ? -11.150 0.544 3.126 1.00 95.44 118 SER A O 1
ATOM 936 N N . PRO A 1 119 ? -12.225 0.195 5.077 1.00 94.88 119 PRO A N 1
ATOM 937 C CA . PRO A 1 119 ? -12.391 -1.243 4.853 1.00 94.88 119 PRO A CA 1
ATOM 938 C C . PRO A 1 119 ? -13.173 -1.581 3.569 1.00 94.88 119 PRO A C 1
ATOM 940 O O . PRO A 1 119 ? -12.988 -2.656 3.006 1.00 94.88 119 PRO A O 1
ATOM 943 N N . ASP A 1 120 ? -13.995 -0.650 3.077 1.00 94.62 120 ASP A N 1
ATOM 944 C CA . ASP A 1 120 ? -14.824 -0.785 1.874 1.00 94.62 120 ASP A CA 1
ATOM 945 C C . ASP A 1 120 ? -14.144 -0.260 0.596 1.00 94.62 120 ASP A C 1
ATOM 947 O O . ASP A 1 120 ? -14.794 -0.100 -0.433 1.00 94.62 120 ASP A O 1
ATOM 951 N N . LEU A 1 121 ? -12.823 -0.030 0.643 1.00 95.69 121 LEU A N 1
ATOM 952 C CA . LEU A 1 121 ? -11.989 0.502 -0.445 1.00 95.69 121 LEU A CA 1
ATOM 953 C C . LEU A 1 121 ? -12.233 1.972 -0.822 1.00 95.69 121 LEU A C 1
ATOM 955 O O . LEU A 1 121 ? -11.648 2.442 -1.806 1.00 95.69 121 LEU A O 1
ATOM 959 N N . ASP A 1 122 ? -12.989 2.729 -0.023 1.00 95.19 122 ASP A N 1
ATOM 960 C CA . ASP A 1 122 ? -13.152 4.165 -0.255 1.00 95.19 122 ASP A CA 1
ATOM 961 C C . ASP A 1 122 ? -11.841 4.902 0.051 1.00 95.19 122 ASP A C 1
ATOM 963 O O . ASP A 1 122 ? -11.361 4.852 1.191 1.00 95.19 122 ASP A O 1
ATOM 967 N N . PRO A 1 123 ? -11.234 5.601 -0.925 1.00 95.81 123 PRO A N 1
ATOM 968 C CA . PRO A 1 123 ? -9.965 6.281 -0.718 1.00 95.81 123 PRO A CA 1
ATOM 969 C C . PRO A 1 123 ? -10.136 7.492 0.206 1.00 95.81 123 PRO A C 1
ATOM 971 O O . PRO A 1 123 ? -10.991 8.348 -0.013 1.00 95.81 123 PRO A O 1
ATOM 974 N N . MET A 1 124 ? -9.292 7.582 1.235 1.00 93.69 124 MET A N 1
ATOM 975 C CA . MET A 1 124 ? -9.343 8.655 2.235 1.00 93.69 124 MET A CA 1
ATOM 976 C C . MET A 1 124 ? -8.241 9.691 2.023 1.00 93.69 124 MET A C 1
ATOM 978 O O . MET A 1 124 ? -8.476 10.894 2.108 1.00 93.69 124 MET A O 1
ATOM 982 N N . CYS A 1 125 ? -7.026 9.221 1.761 1.00 92.94 125 CYS A N 1
ATOM 983 C CA . CYS A 1 125 ? -5.870 10.049 1.452 1.00 92.94 125 CYS A CA 1
ATOM 984 C C . CYS A 1 125 ? -4.814 9.204 0.745 1.00 92.94 125 CYS A C 1
ATOM 986 O O . CYS A 1 125 ? -4.859 7.972 0.767 1.00 92.94 125 CYS A O 1
ATOM 988 N N . GLY A 1 126 ? -3.832 9.851 0.133 1.00 92.56 126 GLY A N 1
ATOM 989 C CA . GLY A 1 126 ? -2.701 9.127 -0.412 1.00 92.56 126 GLY A CA 1
ATOM 990 C C . GLY A 1 126 ? -1.612 10.036 -0.938 1.00 92.56 126 GLY A C 1
ATOM 991 O O . GLY A 1 126 ? -1.688 11.262 -0.865 1.00 92.56 126 GLY A O 1
ATOM 992 N N . TRP A 1 127 ? -0.572 9.398 -1.442 1.00 92.25 127 TRP A N 1
ATOM 993 C CA . TRP A 1 127 ? 0.676 10.035 -1.811 1.00 92.25 127 TRP A CA 1
ATOM 994 C C . TRP A 1 127 ? 1.373 9.227 -2.912 1.00 92.25 127 TRP A C 1
ATOM 996 O O . TRP A 1 127 ? 0.945 8.135 -3.295 1.00 92.25 127 TRP A O 1
ATOM 1006 N N . SER A 1 128 ? 2.456 9.797 -3.433 1.00 89.88 128 SER A N 1
ATOM 1007 C CA . SER A 1 128 ? 3.373 9.144 -4.371 1.00 89.88 128 SER A CA 1
ATOM 1008 C C . SER A 1 128 ? 4.712 8.882 -3.669 1.00 89.88 128 SER A C 1
ATOM 1010 O O . SER A 1 128 ? 4.768 8.811 -2.448 1.00 89.88 128 SER A O 1
ATOM 1012 N N . TYR A 1 129 ? 5.805 8.750 -4.406 1.00 85.69 129 TYR A N 1
ATOM 1013 C CA . TYR A 1 129 ? 7.143 8.532 -3.864 1.00 85.69 129 TYR A CA 1
ATOM 1014 C C . TYR A 1 129 ? 7.494 9.382 -2.624 1.00 85.69 129 TYR A C 1
ATOM 1016 O O . TYR A 1 129 ? 7.412 10.612 -2.654 1.00 85.69 129 TYR A O 1
ATOM 1024 N N . LEU A 1 130 ? 7.940 8.712 -1.555 1.00 83.56 130 LEU A N 1
ATOM 1025 C CA . LEU A 1 130 ? 8.404 9.314 -0.304 1.00 83.56 130 LEU A CA 1
ATOM 1026 C C . LEU A 1 130 ? 9.678 8.611 0.168 1.00 83.56 130 LEU A C 1
ATOM 1028 O O . LEU A 1 130 ? 9.731 7.385 0.181 1.00 83.56 130 LEU A O 1
ATOM 1032 N N . GLU A 1 131 ? 10.665 9.381 0.629 1.00 83.06 131 GLU A N 1
ATOM 1033 C CA . GLU A 1 131 ? 11.911 8.860 1.220 1.00 83.06 131 GLU A CA 1
ATOM 1034 C C . GLU A 1 131 ? 12.224 9.451 2.594 1.00 83.06 131 GLU A C 1
ATOM 1036 O O . GLU A 1 131 ? 13.290 9.202 3.148 1.00 83.06 131 GLU A O 1
ATOM 1041 N N . ASN A 1 132 ? 11.323 10.246 3.169 1.00 79.88 132 ASN A N 1
ATOM 1042 C CA . ASN A 1 132 ? 11.633 10.994 4.387 1.00 79.88 132 ASN A CA 1
ATOM 1043 C C . ASN A 1 132 ? 11.846 10.090 5.615 1.00 79.88 132 ASN A C 1
ATOM 1045 O O . ASN A 1 132 ? 12.422 10.548 6.594 1.00 79.88 132 ASN A O 1
ATOM 1049 N N . ASP A 1 133 ? 11.431 8.820 5.577 1.00 78.06 133 ASP A N 1
ATOM 1050 C CA . ASP A 1 133 ? 11.788 7.820 6.595 1.00 78.06 133 ASP A CA 1
ATOM 1051 C C . ASP A 1 133 ? 13.210 7.270 6.422 1.00 78.06 133 ASP A C 1
ATOM 1053 O O . ASP A 1 133 ? 13.790 6.781 7.388 1.00 78.06 133 ASP A O 1
ATOM 1057 N N . ASN A 1 134 ? 13.783 7.339 5.214 1.00 78.00 134 ASN A N 1
ATOM 1058 C CA . ASN A 1 134 ? 15.099 6.791 4.909 1.00 78.00 134 ASN A CA 1
ATOM 1059 C C . ASN A 1 134 ? 16.191 7.637 5.594 1.00 78.00 134 ASN A C 1
ATOM 1061 O O . ASN A 1 134 ? 16.441 8.779 5.187 1.00 78.00 134 ASN A O 1
ATOM 1065 N N . PRO A 1 135 ? 16.927 7.081 6.577 1.00 71.25 135 PRO A N 1
ATOM 1066 C CA . PRO A 1 135 ? 17.947 7.829 7.307 1.00 71.25 135 PRO A CA 1
ATOM 1067 C C . PRO A 1 135 ? 19.059 8.370 6.402 1.00 71.25 135 PRO A C 1
ATOM 1069 O O . PRO A 1 135 ? 19.618 9.427 6.684 1.00 71.25 135 PRO A O 1
ATOM 1072 N N . LYS A 1 136 ? 19.366 7.676 5.295 1.00 75.00 136 LYS A N 1
ATOM 1073 C CA . LYS A 1 136 ? 20.376 8.120 4.322 1.00 75.00 136 LYS A CA 1
ATOM 1074 C C . LYS A 1 136 ? 19.907 9.346 3.543 1.00 75.00 136 LYS A C 1
ATOM 1076 O O . LYS A 1 136 ? 20.710 10.245 3.320 1.00 75.00 136 LYS A O 1
ATOM 1081 N N . HIS A 1 137 ? 18.627 9.395 3.170 1.00 71.50 137 HIS A N 1
ATOM 1082 C CA . HIS A 1 137 ? 18.034 10.553 2.496 1.00 71.50 137 HIS A CA 1
ATOM 1083 C C . HIS A 1 137 ? 18.051 11.778 3.422 1.00 71.50 137 HIS A C 1
ATOM 1085 O O . HIS A 1 137 ? 18.506 12.852 3.037 1.00 71.50 137 HIS A O 1
ATOM 1091 N N . LEU A 1 138 ? 17.656 11.599 4.687 1.00 65.00 138 LEU A N 1
ATOM 1092 C CA . LEU A 1 138 ? 17.691 12.671 5.688 1.00 65.00 138 LEU A CA 1
ATOM 1093 C C . LEU A 1 138 ? 19.112 13.147 6.028 1.00 65.00 138 LEU A C 1
ATOM 1095 O O . LEU A 1 138 ? 19.306 14.322 6.333 1.00 65.00 138 LEU A O 1
ATOM 1099 N N . ALA A 1 139 ? 20.109 12.258 5.988 1.00 67.12 139 ALA A N 1
ATOM 1100 C CA . ALA A 1 139 ? 21.503 12.614 6.249 1.00 67.12 139 ALA A CA 1
ATOM 1101 C C . ALA A 1 139 ? 22.117 13.490 5.142 1.00 67.12 139 ALA A C 1
ATOM 1103 O O . ALA A 1 139 ? 23.028 14.267 5.421 1.00 67.12 139 ALA A O 1
ATOM 1104 N N . GLN A 1 140 ? 21.622 13.382 3.905 1.00 66.44 140 GLN A N 1
ATOM 1105 C CA . GLN A 1 140 ? 22.089 14.183 2.766 1.00 66.44 140 GLN A CA 1
ATOM 1106 C C . GLN A 1 140 ? 21.578 15.627 2.809 1.00 66.44 140 GLN A C 1
ATOM 1108 O O . GLN A 1 140 ? 22.222 16.519 2.263 1.00 66.44 140 GLN A O 1
ATOM 1113 N N . ASP A 1 141 ? 20.446 15.868 3.473 1.00 65.19 141 ASP A N 1
ATOM 1114 C CA . ASP A 1 141 ? 19.873 17.203 3.620 1.00 65.19 141 ASP A CA 1
ATOM 1115 C C . ASP A 1 141 ? 19.259 17.390 5.021 1.00 65.19 141 ASP A C 1
ATOM 1117 O O . ASP A 1 141 ? 18.042 17.281 5.207 1.00 65.19 141 ASP A O 1
ATOM 1121 N N . PRO A 1 142 ? 20.091 17.699 6.038 1.00 65.00 142 PRO A N 1
ATOM 1122 C CA . PRO A 1 142 ? 19.643 17.840 7.423 1.00 65.00 142 PRO A CA 1
ATOM 1123 C C . PRO A 1 142 ? 18.571 18.918 7.615 1.00 65.00 142 PRO A C 1
ATOM 1125 O O . PRO A 1 142 ? 17.811 18.857 8.580 1.00 65.00 142 PRO A O 1
ATOM 1128 N N . LYS A 1 143 ? 18.482 19.891 6.695 1.00 65.12 143 LYS A N 1
ATOM 1129 C CA . LYS A 1 143 ? 17.476 20.960 6.728 1.00 65.12 143 LYS A CA 1
ATOM 1130 C C . LYS A 1 143 ? 16.072 20.451 6.404 1.00 65.12 143 LYS A C 1
ATOM 1132 O O . LYS A 1 143 ? 15.111 21.127 6.745 1.00 65.12 143 LYS A O 1
ATOM 1137 N N . LYS A 1 144 ? 15.936 19.275 5.779 1.00 61.50 144 LYS A N 1
ATOM 1138 C CA . LYS A 1 144 ? 14.640 18.629 5.510 1.00 61.50 144 LYS A CA 1
ATOM 1139 C C . LYS A 1 144 ? 14.108 17.818 6.687 1.00 61.50 144 LYS A C 1
ATOM 1141 O O . LYS A 1 144 ? 12.931 17.450 6.684 1.00 61.50 144 LYS A O 1
ATOM 1146 N N . LYS A 1 145 ? 14.937 17.543 7.700 1.00 61.78 145 LYS A N 1
ATOM 1147 C CA . LYS A 1 145 ? 14.532 16.771 8.876 1.00 61.78 145 LYS A CA 1
ATOM 1148 C C . LYS A 1 145 ? 13.414 17.509 9.622 1.00 61.78 145 LYS A C 1
ATOM 1150 O O . LYS A 1 145 ? 13.633 18.588 10.159 1.00 61.78 145 LYS A O 1
ATOM 1155 N N . GLY A 1 146 ? 12.219 16.919 9.644 1.00 62.78 146 GLY A N 1
ATOM 1156 C CA . GLY A 1 146 ? 11.031 17.498 10.285 1.00 62.78 146 GLY A CA 1
ATOM 1157 C C . GLY A 1 146 ? 10.272 18.537 9.449 1.00 62.78 146 GLY A C 1
ATOM 1158 O O . GLY A 1 146 ? 9.270 19.055 9.926 1.00 62.78 146 GLY A O 1
ATOM 1159 N N . VAL A 1 147 ? 10.712 18.828 8.217 1.00 66.31 147 VAL A N 1
ATOM 1160 C CA . VAL A 1 147 ? 10.022 19.765 7.307 1.00 66.31 147 VAL A CA 1
ATOM 1161 C C . VAL A 1 147 ? 8.962 19.054 6.470 1.00 66.31 147 VAL A C 1
ATOM 1163 O O . VAL A 1 147 ? 7.887 19.601 6.241 1.00 66.31 147 VAL A O 1
ATOM 1166 N N . TYR A 1 148 ? 9.250 17.828 6.030 1.00 67.94 148 TYR A N 1
ATOM 1167 C CA . TYR A 1 148 ? 8.324 17.024 5.240 1.00 67.94 148 TYR A CA 1
ATOM 1168 C C . TYR A 1 148 ? 7.818 15.828 6.048 1.00 67.94 148 TYR A C 1
ATOM 1170 O O . TYR A 1 148 ? 8.598 15.225 6.794 1.00 67.94 148 TYR A O 1
ATOM 1178 N N . PRO A 1 149 ? 6.533 15.459 5.907 1.00 78.94 149 PRO A N 1
ATOM 1179 C CA . PRO A 1 149 ? 5.988 14.316 6.617 1.00 78.94 149 PRO A CA 1
ATOM 1180 C C . PRO A 1 149 ? 6.691 13.025 6.182 1.00 78.94 149 PRO A C 1
ATOM 1182 O O . PRO A 1 149 ? 6.992 12.817 5.001 1.00 78.94 149 PRO A O 1
ATOM 1185 N N . THR A 1 150 ? 6.956 12.161 7.157 1.00 86.00 150 THR A N 1
ATOM 1186 C CA . THR A 1 150 ? 7.379 10.780 6.931 1.00 86.00 150 THR A CA 1
ATOM 1187 C C . THR A 1 150 ? 6.149 9.910 6.699 1.00 86.00 150 THR A C 1
ATOM 1189 O O . THR A 1 150 ? 5.045 10.240 7.142 1.00 86.00 150 THR A O 1
ATOM 1192 N N . LEU A 1 151 ? 6.325 8.789 6.006 1.00 87.31 151 LEU A N 1
ATOM 1193 C CA . LEU A 1 151 ? 5.277 7.798 5.847 1.00 87.31 151 LEU A CA 1
ATOM 1194 C C . LEU A 1 151 ? 4.775 7.313 7.211 1.00 87.31 151 LEU A C 1
ATOM 1196 O O . LEU A 1 151 ? 3.569 7.302 7.439 1.00 87.31 151 LEU A O 1
ATOM 1200 N N . SER A 1 152 ? 5.683 6.974 8.128 1.00 86.50 152 SER A N 1
ATOM 1201 C CA . SER A 1 152 ? 5.321 6.558 9.492 1.00 86.50 152 SER A CA 1
ATOM 1202 C C . SER A 1 152 ? 4.399 7.565 10.191 1.00 86.50 152 SER A C 1
ATOM 1204 O O . SER A 1 152 ? 3.314 7.185 10.629 1.00 86.50 152 SER A O 1
ATOM 1206 N N . ASN A 1 153 ? 4.749 8.856 10.186 1.00 86.88 153 ASN A N 1
ATOM 1207 C CA . ASN A 1 153 ? 3.931 9.897 10.816 1.00 86.88 153 ASN A CA 1
ATOM 1208 C C . ASN A 1 153 ? 2.556 10.037 10.146 1.00 86.88 153 ASN A C 1
ATOM 1210 O O . ASN A 1 153 ? 1.554 10.270 10.824 1.00 86.88 153 ASN A O 1
ATOM 1214 N N . MET A 1 154 ? 2.491 9.909 8.815 1.00 90.12 154 MET A N 1
ATOM 1215 C CA . MET A 1 154 ? 1.220 9.970 8.086 1.00 90.12 154 MET A CA 1
ATOM 1216 C C . MET A 1 154 ? 0.314 8.786 8.424 1.00 90.12 154 MET A C 1
ATOM 1218 O O . MET A 1 154 ? -0.873 8.988 8.677 1.00 90.12 154 MET A O 1
ATOM 1222 N N . LEU A 1 155 ? 0.867 7.571 8.463 1.00 91.31 155 LEU A N 1
ATOM 1223 C CA . LEU A 1 155 ? 0.134 6.362 8.845 1.00 91.31 155 LEU A CA 1
ATOM 1224 C C . LEU A 1 155 ? -0.427 6.484 10.262 1.00 91.31 155 LEU A C 1
ATOM 1226 O O . LEU A 1 155 ? -1.614 6.252 10.470 1.00 91.31 155 LEU A O 1
ATOM 1230 N N . GLU A 1 156 ? 0.408 6.897 11.215 1.00 90.00 156 GLU A N 1
ATOM 1231 C CA . GLU A 1 156 ? 0.017 7.071 12.617 1.00 90.00 156 GLU A CA 1
ATOM 1232 C C . GLU A 1 156 ? -1.092 8.115 12.763 1.00 90.00 156 GLU A C 1
ATOM 1234 O O . GLU A 1 156 ? -2.127 7.837 13.362 1.00 90.00 156 GLU A O 1
ATOM 1239 N N . THR A 1 157 ? -0.950 9.268 12.104 1.00 91.19 157 THR A N 1
ATOM 1240 C CA . THR A 1 157 ? -1.961 10.335 12.149 1.00 91.19 157 THR A CA 1
ATOM 1241 C C . THR A 1 157 ? -3.318 9.865 11.621 1.00 91.19 157 THR A C 1
ATOM 1243 O O . THR A 1 157 ? -4.362 10.180 12.195 1.00 91.19 157 THR A O 1
ATOM 1246 N N . VAL A 1 158 ? -3.341 9.126 10.509 1.00 91.62 158 VAL A N 1
ATOM 1247 C CA . VAL A 1 158 ? -4.599 8.621 9.940 1.00 91.62 158 VAL A CA 1
ATOM 1248 C C . VAL A 1 158 ? -5.205 7.543 10.836 1.00 91.62 158 VAL A C 1
ATOM 1250 O O . VAL A 1 158 ? -6.415 7.561 11.074 1.00 91.62 158 VAL A O 1
ATOM 1253 N N . PHE A 1 159 ? -4.375 6.647 11.369 1.00 90.56 159 PHE A N 1
ATOM 1254 C CA . PHE A 1 159 ? -4.813 5.581 12.261 1.00 90.56 159 PHE A CA 1
ATOM 1255 C C . PHE A 1 159 ? -5.411 6.121 13.568 1.00 90.56 159 PHE A C 1
ATOM 1257 O O . PHE A 1 159 ? -6.525 5.743 13.932 1.00 90.56 159 PHE A O 1
ATOM 1264 N N . ASP A 1 160 ? -4.740 7.060 14.232 1.00 90.19 160 ASP A N 1
ATOM 1265 C CA . ASP A 1 160 ? -5.220 7.654 15.484 1.00 90.19 160 ASP A CA 1
ATOM 1266 C C . ASP A 1 160 ? -6.560 8.374 15.289 1.00 90.19 160 ASP A C 1
ATOM 1268 O O . ASP A 1 160 ? -7.489 8.227 16.091 1.00 90.19 160 ASP A O 1
ATOM 1272 N N . ASN A 1 161 ? -6.706 9.090 14.170 1.00 91.19 161 ASN A N 1
ATOM 1273 C CA . ASN A 1 161 ? -7.964 9.729 13.797 1.00 91.19 161 ASN A CA 1
ATOM 1274 C C . ASN A 1 161 ? -9.082 8.712 13.526 1.00 91.19 161 ASN A C 1
ATOM 1276 O O . ASN A 1 161 ? -10.233 8.951 13.898 1.00 91.19 161 ASN A O 1
ATOM 1280 N N . TRP A 1 162 ? -8.771 7.584 12.883 1.00 8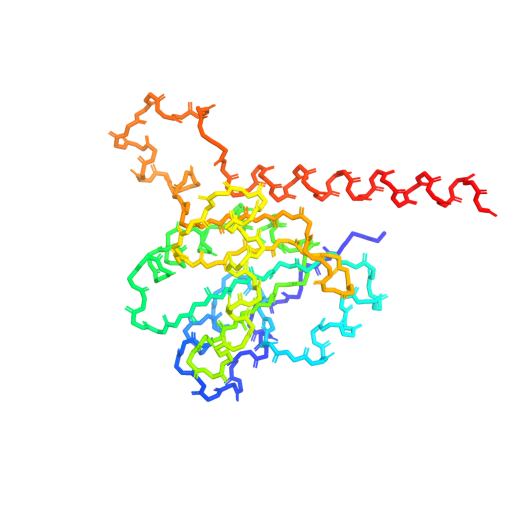8.69 162 TRP A N 1
ATOM 1281 C CA . TRP A 1 162 ? -9.734 6.510 12.638 1.00 88.69 162 TRP A CA 1
ATOM 1282 C C . TRP A 1 162 ? -10.224 5.885 13.941 1.00 88.69 162 TRP A C 1
ATOM 1284 O O . TRP A 1 162 ? -11.430 5.835 14.183 1.00 88.69 162 TRP A O 1
ATOM 1294 N N . ILE A 1 163 ? -9.300 5.492 14.818 1.00 86.56 163 ILE A N 1
ATOM 1295 C CA . ILE A 1 163 ? -9.629 4.913 16.123 1.00 86.56 163 ILE A CA 1
ATOM 1296 C C . ILE A 1 163 ? -10.443 5.897 16.970 1.00 86.56 163 ILE A C 1
ATOM 1298 O O . ILE A 1 163 ? -11.433 5.505 17.588 1.00 86.56 163 ILE A O 1
ATOM 1302 N N . GLY A 1 164 ? -10.081 7.183 16.962 1.00 83.69 164 GLY A N 1
ATOM 1303 C CA . GLY A 1 164 ? -10.843 8.226 17.647 1.00 83.69 164 GLY A CA 1
ATOM 1304 C C . GLY A 1 164 ? -12.285 8.356 17.140 1.00 83.69 164 GLY A C 1
ATOM 1305 O O . GLY A 1 164 ? -13.195 8.566 17.941 1.00 83.69 164 GLY A O 1
ATOM 1306 N N . LYS A 1 165 ? -12.521 8.200 15.830 1.00 80.50 165 LYS A N 1
ATOM 1307 C CA . LYS A 1 165 ? -13.875 8.203 15.248 1.00 80.50 165 LYS A CA 1
ATOM 1308 C C . LYS A 1 165 ? -14.675 6.950 15.616 1.00 80.50 165 LYS A C 1
ATOM 1310 O O . LYS A 1 165 ? -15.856 7.077 15.932 1.00 80.50 165 LYS A O 1
ATOM 1315 N N . GLN A 1 166 ? -14.051 5.769 15.607 1.00 77.62 166 GLN A N 1
ATOM 1316 C CA . GLN A 1 166 ? -14.733 4.516 15.958 1.00 77.62 166 GLN A CA 1
ATOM 1317 C C . GLN A 1 166 ? -15.238 4.546 17.409 1.00 77.62 166 GLN A C 1
ATOM 1319 O O . GLN A 1 166 ? -16.422 4.316 17.630 1.00 77.62 166 GLN A O 1
ATOM 1324 N N . ARG A 1 167 ? -14.403 4.970 18.373 1.00 74.25 167 ARG A N 1
ATOM 1325 C CA . ARG A 1 167 ? -14.809 5.074 19.792 1.00 74.25 167 ARG A CA 1
ATOM 1326 C C . ARG A 1 167 ? -15.997 6.012 20.007 1.00 74.25 167 ARG A C 1
ATOM 1328 O O . ARG A 1 167 ? -16.949 5.648 20.680 1.00 74.25 167 ARG A O 1
ATOM 1335 N N . LYS A 1 168 ? -15.982 7.194 19.381 1.00 73.94 168 LYS A N 1
ATOM 1336 C CA . LYS A 1 168 ? -17.110 8.140 19.463 1.00 73.94 168 LYS A CA 1
ATOM 1337 C C . LYS A 1 168 ? -18.405 7.566 18.888 1.00 73.94 168 LYS A C 1
ATOM 1339 O O . LYS A 1 168 ? -19.478 7.905 19.363 1.00 73.94 168 LYS A O 1
ATOM 1344 N N . THR A 1 169 ? -18.308 6.736 17.850 1.00 72.31 169 THR A N 1
ATOM 1345 C CA . THR A 1 169 ? -19.483 6.091 17.246 1.00 72.31 169 THR A CA 1
ATOM 1346 C C . THR A 1 169 ? -20.067 5.033 18.186 1.00 72.31 169 THR A C 1
ATOM 1348 O O . THR A 1 169 ? -21.281 4.918 18.279 1.00 72.31 169 THR A O 1
ATOM 1351 N N . GLU A 1 170 ? -19.213 4.306 18.910 1.00 70.69 170 GLU A N 1
ATOM 1352 C CA . GLU A 1 170 ? -19.614 3.302 19.906 1.00 70.69 170 GLU A CA 1
ATOM 1353 C C . GLU A 1 170 ? -20.192 3.923 21.188 1.00 70.69 170 GLU A C 1
ATOM 1355 O O . GLU A 1 170 ? -21.094 3.348 21.776 1.00 70.69 170 GLU A O 1
ATOM 1360 N N . GLU A 1 171 ? -19.725 5.101 21.608 1.00 63.12 171 GLU A N 1
ATOM 1361 C CA . GLU A 1 171 ? -20.258 5.819 22.782 1.00 63.12 171 GLU A CA 1
ATOM 1362 C C . GLU A 1 171 ? -21.671 6.399 22.568 1.00 63.12 171 GLU A C 1
ATOM 1364 O O . GLU A 1 171 ? -22.353 6.728 23.537 1.00 63.12 171 GLU A O 1
ATOM 1369 N N . ILE A 1 172 ? -22.095 6.567 21.311 1.00 62.38 172 ILE A N 1
ATOM 1370 C CA . ILE A 1 172 ? -23.391 7.160 20.934 1.00 62.38 172 ILE A CA 1
ATOM 1371 C C . ILE A 1 172 ? -24.439 6.078 20.586 1.00 62.38 172 ILE A C 1
ATOM 1373 O O . ILE A 1 172 ? -25.626 6.395 20.496 1.00 62.38 172 ILE A O 1
ATOM 1377 N N . ALA A 1 173 ? -24.016 4.824 20.390 1.00 53.28 173 ALA A N 1
ATOM 1378 C CA . ALA A 1 173 ? -24.863 3.685 20.016 1.00 53.28 173 ALA A CA 1
ATOM 1379 C C . ALA A 1 173 ? -25.393 2.919 21.239 1.00 53.28 173 ALA A C 1
ATOM 1381 O O . ALA A 1 173 ? -26.550 2.446 21.157 1.00 53.28 173 ALA A O 1
#

Organism: NCBI:txid1561963

Foldseek 3Di:
DQQDFDQLCPAPLCVDPAPQSNVSSNALAREHEDDPVLLVVCVVVQAKEKEWEDHDPAPLSVCCCVFPSNDPLLNVLNSRHSYYYYYCVVVVVVVVVQQVVCCVPPVAHEDRWIFIAGSNRHTDDTHHRDRLRGVVVCVVPVVCNVVDDDSSNVSVVVSVVSVVVVVVVVVVD

pLDDT: mean 85.33, std 12.32, range [38.56, 97.25]

Sequence (173 aa):
SMYLPGDPRLSPLHAQQSPHLKQHAEGLVKWFPWGAEAVRHAQAERCLIFLSIGYHTCHPARVMCDSVFSLHNVAKSLSNFVCIKVDSLEHPEIQKIYLKFLQYNHGISGMPICVICSPDLDPMCGWSYLENDNPKHLAQDPKKKGVYPTLSNMLETVFDNWIGKQRKTEEIA